Protein AF-A0A816HVE0-F1 (afdb_monomer_lite)

Sequence (149 aa):
MLIVFIFSFLFFSNILYCYEPNLINSPLKCYGVTVACRLVTDLSFTFISIFIPVFLMLIFGLMTIHNIRKSRNQIQAVDTLTQTTKESNKRRQRQRSDKIDYRLLRMLLVQILLLFIFGLPLGVQKLYTTITMNRPTNNVQVAIDNFVY

Foldseek 3Di:
DVVVVVVVCVLVVLQVVQFDQDDPPDPDRTDGPDLVSLVSNLVSCLCVVQVVVLVVLVVVLVVVVVVLVVVVVVVVVVCVPDDDDPVVVVVVVNVVVVVVNVVSVVVSVVVNVVSCVVSVVVSVVSVCCSVVVPDPCDVVNVVVVVVVD

Radius of gyration: 26.67 Å; chains: 1; bounding box: 46×31×87 Å

pLDDT: mean 71.58, std 10.4, range [45.22, 87.19]

Secondary structure (DSSP, 8-state):
-HHHHHHHHHHHHHHHHHB-S--TT-SSSS-BSSHHHHHHHHHHHHIIIIIHHHHHHHHHHHHHHHHHHHHHHHHHHHHTT--SS-HHHHHHHHHHHHHHHHHHHHHHHHHHHHHHHHHHHHHHHHHHHHHHTTS---HHHHHHHHHH-

Structure (mmCIF, N/CA/C/O backbone):
data_AF-A0A816HVE0-F1
#
_entry.id   AF-A0A816HVE0-F1
#
loop_
_atom_site.group_PDB
_atom_site.id
_atom_site.type_symbol
_atom_site.label_atom_id
_atom_site.label_alt_id
_atom_site.label_comp_id
_atom_site.label_asym_id
_atom_site.label_entity_id
_atom_site.label_seq_id
_atom_site.pdbx_PDB_ins_code
_atom_site.Cartn_x
_atom_site.Cartn_y
_atom_site.Cartn_z
_atom_site.occupancy
_atom_site.B_iso_or_equiv
_atom_site.auth_seq_id
_atom_site.auth_comp_id
_atom_site.auth_asym_id
_atom_site.auth_atom_id
_atom_site.pdbx_PDB_model_num
ATOM 1 N N . MET A 1 1 ? 4.255 16.033 8.273 1.00 71.81 1 MET A N 1
ATOM 2 C CA . MET A 1 1 ? 4.213 16.826 7.023 1.00 71.81 1 MET A CA 1
ATOM 3 C C . MET A 1 1 ? 5.518 16.718 6.243 1.00 71.81 1 MET A C 1
ATOM 5 O O . MET A 1 1 ? 5.479 16.199 5.140 1.00 71.81 1 MET A O 1
ATOM 9 N N . LEU A 1 2 ? 6.669 17.071 6.828 1.00 86.62 2 LEU A N 1
ATOM 10 C CA . LEU A 1 2 ? 7.982 17.008 6.158 1.00 86.62 2 LEU A CA 1
ATOM 11 C C . LEU A 1 2 ? 8.342 15.608 5.613 1.00 86.62 2 LEU A C 1
ATOM 13 O O . LEU A 1 2 ? 8.733 15.478 4.462 1.00 86.62 2 LEU A O 1
ATOM 17 N N . ILE A 1 3 ? 8.091 14.550 6.394 1.00 80.00 3 ILE A N 1
ATOM 18 C CA . ILE A 1 3 ? 8.310 13.150 5.974 1.00 80.00 3 ILE A CA 1
ATOM 19 C C . ILE A 1 3 ? 7.473 12.790 4.737 1.00 80.00 3 ILE A C 1
ATOM 21 O O . ILE A 1 3 ? 7.984 12.193 3.799 1.00 80.00 3 ILE A O 1
ATOM 25 N N . VAL A 1 4 ? 6.197 13.189 4.712 1.00 80.88 4 VAL A N 1
ATOM 26 C CA . VAL A 1 4 ? 5.300 12.929 3.573 1.00 80.88 4 VAL A CA 1
ATOM 27 C C . VAL A 1 4 ? 5.797 13.664 2.332 1.00 80.88 4 VAL A C 1
ATOM 29 O O . VAL A 1 4 ? 5.804 13.093 1.252 1.00 80.88 4 VAL A O 1
ATOM 32 N N . PHE A 1 5 ? 6.274 14.899 2.495 1.00 86.06 5 PHE A N 1
ATOM 33 C CA . PHE A 1 5 ? 6.812 15.697 1.396 1.00 86.06 5 PHE A CA 1
ATOM 34 C C . PHE A 1 5 ? 8.071 15.065 0.785 1.00 86.06 5 PHE A C 1
ATOM 36 O O . PHE A 1 5 ? 8.174 14.965 -0.435 1.00 86.06 5 PHE A O 1
ATOM 43 N N . ILE A 1 6 ? 8.988 14.571 1.627 1.00 86.06 6 ILE A N 1
ATOM 44 C CA . ILE A 1 6 ? 10.206 13.871 1.191 1.00 86.06 6 ILE A CA 1
ATOM 45 C C . ILE A 1 6 ? 9.851 12.580 0.444 1.00 86.06 6 ILE A C 1
ATOM 47 O O . ILE A 1 6 ? 10.369 12.343 -0.645 1.00 86.06 6 ILE A O 1
ATOM 51 N N . PHE A 1 7 ? 8.939 11.768 0.987 1.00 80.00 7 PHE A N 1
ATOM 52 C CA . PHE A 1 7 ? 8.497 10.540 0.323 1.00 80.00 7 PHE A CA 1
ATOM 53 C C . PHE A 1 7 ? 7.814 10.824 -1.015 1.00 80.00 7 PHE A C 1
ATOM 55 O O . PHE A 1 7 ? 8.159 10.195 -2.012 1.00 80.00 7 PHE A O 1
ATOM 62 N N . SER A 1 8 ? 6.898 11.794 -1.065 1.00 81.44 8 SER A N 1
ATOM 63 C CA . SER A 1 8 ? 6.257 12.205 -2.315 1.00 81.44 8 SER A CA 1
ATOM 64 C C . SER A 1 8 ? 7.297 12.643 -3.343 1.00 81.44 8 SER A C 1
ATOM 66 O O . SER A 1 8 ? 7.264 12.174 -4.475 1.00 81.44 8 SER A O 1
ATOM 68 N N . PHE A 1 9 ? 8.267 13.471 -2.953 1.00 83.50 9 PHE A N 1
ATOM 69 C CA . PHE A 1 9 ? 9.310 13.926 -3.869 1.00 83.50 9 PHE A CA 1
ATOM 70 C C . PHE A 1 9 ? 10.159 12.767 -4.415 1.00 83.50 9 PHE A C 1
ATOM 72 O O . PHE A 1 9 ? 10.407 12.720 -5.614 1.00 83.50 9 PHE A O 1
ATOM 79 N N . LEU A 1 10 ? 10.540 11.794 -3.577 1.00 80.62 10 LEU A N 1
ATOM 80 C CA . LEU A 1 10 ? 11.286 10.600 -4.003 1.00 80.62 10 LEU A CA 1
ATOM 81 C C . LEU A 1 10 ? 10.488 9.691 -4.954 1.00 80.62 10 LEU A C 1
ATOM 83 O O . LEU A 1 10 ? 11.055 9.091 -5.866 1.00 80.62 10 LEU A O 1
ATOM 87 N N . PHE A 1 11 ? 9.174 9.577 -4.765 1.00 75.94 11 PHE A N 1
ATOM 88 C CA . PHE A 1 11 ? 8.325 8.806 -5.676 1.00 75.94 11 PHE A CA 1
ATOM 89 C C . PHE A 1 11 ? 8.105 9.533 -7.008 1.00 75.94 11 PHE A C 1
ATOM 91 O O . PHE A 1 11 ? 8.197 8.915 -8.068 1.00 75.94 11 PHE A O 1
ATOM 98 N N . PHE A 1 12 ? 7.856 10.843 -6.975 1.00 79.88 12 PHE A N 1
ATOM 99 C CA . PHE A 1 12 ? 7.620 11.636 -8.183 1.00 79.88 12 PHE A CA 1
ATOM 100 C C . PHE A 1 12 ? 8.902 11.939 -8.969 1.00 79.88 12 PHE A C 1
ATOM 102 O O . PHE A 1 12 ? 8.834 12.091 -10.188 1.00 79.88 12 PHE A O 1
ATOM 109 N N . SER A 1 13 ? 10.075 11.963 -8.330 1.00 77.38 13 SER A N 1
ATOM 110 C CA . SER A 1 13 ? 11.351 12.150 -9.033 1.00 77.38 13 SER A CA 1
ATOM 111 C C . SER A 1 13 ? 11.639 11.015 -10.018 1.00 77.38 13 SER A C 1
ATOM 113 O O . SER A 1 13 ? 12.140 11.274 -11.109 1.00 77.38 13 SER A O 1
ATOM 115 N N . ASN A 1 14 ? 11.240 9.781 -9.689 1.00 72.31 14 ASN A N 1
ATOM 116 C CA . ASN A 1 14 ? 11.330 8.643 -10.605 1.00 72.31 14 ASN A CA 1
ATOM 117 C C . ASN A 1 14 ? 10.496 8.874 -11.872 1.00 72.31 14 ASN A C 1
ATOM 119 O O . ASN A 1 14 ? 10.954 8.562 -12.963 1.00 72.31 14 ASN A O 1
ATOM 123 N N . ILE A 1 15 ? 9.309 9.478 -11.753 1.00 73.00 15 ILE A N 1
ATOM 124 C CA . ILE A 1 15 ? 8.470 9.820 -12.911 1.00 73.00 15 ILE A CA 1
ATOM 125 C C . ILE A 1 15 ? 9.169 10.874 -13.776 1.00 73.00 15 ILE A C 1
ATOM 127 O O . ILE A 1 15 ? 9.217 10.721 -14.990 1.00 73.00 15 ILE A O 1
ATOM 131 N N . LEU A 1 16 ? 9.763 11.901 -13.166 1.00 73.31 16 LEU A N 1
ATOM 132 C CA . LEU A 1 16 ? 10.463 12.956 -13.907 1.00 73.31 16 LEU A CA 1
ATOM 133 C C . LEU A 1 16 ? 11.716 12.449 -14.636 1.00 73.31 16 LEU A C 1
ATOM 135 O O . LEU A 1 16 ? 12.031 12.952 -15.707 1.00 73.31 16 LEU A O 1
ATOM 139 N N . TYR A 1 17 ? 12.418 11.463 -14.074 1.00 72.94 17 TYR A N 1
ATOM 140 C CA . TYR A 1 17 ? 13.632 10.906 -14.680 1.00 72.94 17 TYR A CA 1
ATOM 141 C C . TYR A 1 17 ? 13.334 9.836 -15.740 1.00 72.94 17 TYR A C 1
ATOM 143 O O . TYR A 1 17 ? 14.106 9.643 -16.673 1.00 72.94 17 TYR A O 1
ATOM 151 N N . CYS A 1 18 ? 12.220 9.118 -15.590 1.00 72.81 18 CYS A N 1
ATOM 152 C CA . CYS A 1 18 ? 11.864 7.990 -16.449 1.00 72.81 18 CYS A CA 1
ATOM 153 C C . CYS A 1 18 ? 10.980 8.347 -17.650 1.00 72.81 18 CYS A C 1
ATOM 155 O O . CYS A 1 18 ? 10.845 7.518 -18.556 1.00 72.81 18 CYS A O 1
ATOM 157 N N . TYR A 1 19 ? 10.346 9.522 -17.644 1.00 69.94 19 TYR A N 1
ATOM 158 C CA . TYR A 1 19 ? 9.474 9.978 -18.722 1.00 69.94 19 TYR A CA 1
ATOM 159 C C . TYR A 1 19 ? 10.166 11.046 -19.566 1.00 69.94 19 TYR A C 1
ATOM 161 O O . TYR A 1 19 ? 10.281 12.197 -19.155 1.00 69.94 19 TYR A O 1
ATOM 169 N N . GLU A 1 20 ? 10.558 10.676 -20.784 1.00 63.56 20 GLU A N 1
ATOM 170 C CA . GLU A 1 20 ? 10.948 11.639 -21.811 1.00 63.56 20 GLU A CA 1
ATOM 171 C C . GLU A 1 20 ? 9.713 12.088 -22.607 1.00 63.56 20 GLU A C 1
ATOM 173 O O . GLU A 1 20 ? 8.997 11.249 -23.166 1.00 63.56 20 GLU A O 1
ATOM 178 N N . PRO A 1 21 ? 9.427 13.399 -22.678 1.00 56.47 21 PRO A N 1
ATOM 179 C CA . PRO A 1 21 ? 8.419 13.915 -23.587 1.00 56.47 21 PRO A CA 1
ATOM 180 C C . PRO A 1 21 ? 8.965 13.855 -25.025 1.00 56.47 21 PRO A C 1
ATOM 182 O O . PRO A 1 21 ? 9.986 14.468 -25.311 1.00 56.47 21 PRO A O 1
ATOM 185 N N . ASN A 1 22 ? 8.252 13.170 -25.930 1.00 55.50 22 ASN A N 1
ATOM 186 C CA . ASN A 1 22 ? 8.554 12.989 -27.370 1.00 55.50 22 ASN A CA 1
ATOM 187 C C . ASN A 1 22 ? 9.554 11.879 -27.759 1.00 55.50 22 ASN A C 1
ATOM 189 O O . ASN A 1 22 ? 10.558 12.145 -28.419 1.00 55.50 22 ASN A O 1
ATOM 193 N N . LEU A 1 23 ? 9.209 10.609 -27.521 1.00 62.12 23 LEU A N 1
ATOM 194 C CA . LEU A 1 23 ? 9.767 9.528 -28.344 1.00 62.12 23 LEU A CA 1
ATOM 195 C C . LEU A 1 23 ? 8.995 9.437 -29.672 1.00 62.12 23 LEU A C 1
ATOM 197 O O . LEU A 1 23 ? 7.793 9.186 -29.696 1.00 62.12 23 LEU A O 1
ATOM 201 N N . ILE A 1 24 ? 9.698 9.648 -30.789 1.00 56.12 24 ILE A N 1
ATOM 202 C CA . ILE A 1 24 ? 9.118 9.764 -32.144 1.00 56.12 24 ILE A CA 1
ATOM 203 C C . ILE A 1 24 ? 8.520 8.438 -32.667 1.00 56.12 24 ILE A C 1
ATOM 205 O O . ILE A 1 24 ? 7.694 8.464 -33.569 1.00 56.12 24 ILE A O 1
ATOM 209 N N . ASN A 1 25 ? 8.842 7.294 -32.052 1.00 55.59 25 ASN A N 1
ATOM 210 C CA . ASN A 1 25 ? 8.394 5.961 -32.487 1.00 55.59 25 ASN A CA 1
ATOM 211 C C . ASN A 1 25 ? 7.684 5.145 -31.390 1.00 55.59 25 ASN A C 1
ATOM 213 O O . ASN A 1 25 ? 7.600 3.922 -31.489 1.00 55.59 25 ASN A O 1
ATOM 217 N N . SER A 1 26 ? 7.183 5.781 -30.326 1.00 57.62 26 SER A N 1
ATOM 218 C CA . SER A 1 26 ? 6.396 5.085 -29.301 1.00 57.62 26 SER A CA 1
ATOM 219 C C . SER A 1 26 ? 4.891 5.296 -29.514 1.00 57.62 26 SER A C 1
ATOM 221 O O . SER A 1 26 ? 4.461 6.416 -29.790 1.00 57.62 26 SER A O 1
ATOM 223 N N . PRO A 1 27 ? 4.048 4.260 -29.327 1.00 55.97 27 PRO A N 1
ATOM 224 C CA . PRO A 1 27 ? 2.600 4.366 -29.539 1.00 55.97 27 PRO A CA 1
ATOM 225 C C . PRO A 1 27 ? 1.904 5.332 -28.558 1.00 55.97 27 PRO A C 1
ATOM 227 O O . PRO A 1 27 ? 0.754 5.705 -28.772 1.00 55.97 27 PRO A O 1
ATOM 230 N N . LEU A 1 28 ? 2.588 5.755 -27.485 1.00 56.00 28 LEU A N 1
ATOM 231 C CA . LEU A 1 28 ? 2.143 6.799 -26.561 1.00 56.00 28 LEU A CA 1
ATOM 232 C C . LEU A 1 28 ? 3.260 7.832 -26.341 1.00 56.00 28 LEU A C 1
ATOM 234 O O . LEU A 1 28 ? 4.427 7.467 -26.206 1.00 56.00 28 LEU A O 1
ATOM 238 N N . LYS A 1 29 ? 2.886 9.119 -26.239 1.00 52.75 29 LYS A N 1
ATOM 239 C CA . LYS A 1 29 ? 3.795 10.271 -26.024 1.00 52.75 29 LYS A CA 1
ATOM 240 C C . LYS A 1 29 ? 4.529 10.270 -24.673 1.00 52.75 29 LYS A C 1
ATOM 242 O O . LYS A 1 29 ? 5.459 11.047 -24.495 1.00 52.75 29 LYS A O 1
ATOM 247 N N . CYS A 1 30 ? 4.111 9.406 -23.750 1.00 55.72 30 CYS A N 1
ATOM 248 C CA . CYS A 1 30 ? 4.683 9.224 -22.421 1.00 55.72 30 CYS A CA 1
ATOM 249 C C . CYS A 1 30 ? 4.932 7.722 -22.219 1.00 55.72 30 CYS A C 1
ATOM 251 O O . CYS A 1 30 ? 4.068 7.018 -21.694 1.00 55.72 30 CYS A O 1
ATOM 253 N N . TYR A 1 31 ? 6.065 7.211 -22.701 1.00 58.66 31 TYR A N 1
ATOM 254 C CA . TYR A 1 31 ? 6.440 5.805 -22.546 1.00 58.66 31 TYR A CA 1
ATOM 255 C C . TYR A 1 31 ? 7.759 5.712 -21.778 1.00 58.66 31 TYR A C 1
ATOM 257 O O . TYR A 1 31 ? 8.701 6.439 -22.076 1.00 58.66 31 TYR A O 1
ATOM 265 N N . GLY A 1 32 ? 7.813 4.836 -20.771 1.00 62.25 32 GLY A N 1
ATOM 266 C CA . GLY A 1 32 ? 9.027 4.618 -19.988 1.00 62.25 32 GLY A CA 1
ATOM 267 C C . GLY A 1 32 ? 10.136 4.075 -20.883 1.00 62.25 32 GLY A C 1
ATOM 268 O O . GLY A 1 32 ? 9.990 2.997 -21.458 1.00 62.25 32 GLY A O 1
ATOM 269 N N . VAL A 1 33 ? 11.231 4.826 -20.993 1.00 64.94 33 VAL A N 1
ATOM 270 C CA . VAL A 1 33 ? 12.314 4.572 -21.961 1.00 64.94 33 VAL A CA 1
ATOM 271 C C . VAL A 1 33 ? 13.028 3.246 -21.687 1.00 64.94 33 VAL A C 1
ATOM 273 O O . VAL A 1 33 ? 13.470 2.562 -22.605 1.00 64.94 33 VAL A O 1
ATOM 276 N N . THR A 1 34 ? 13.109 2.845 -20.415 1.00 69.62 34 THR A N 1
ATOM 277 C CA . THR A 1 34 ? 13.824 1.638 -19.988 1.00 69.62 34 THR A CA 1
ATOM 278 C C . THR A 1 34 ? 12.914 0.632 -19.285 1.00 69.62 34 THR A C 1
ATOM 280 O O . THR A 1 34 ? 11.958 0.985 -18.587 1.00 69.62 34 THR A O 1
ATOM 283 N N . VAL A 1 35 ? 13.261 -0.655 -19.411 1.00 68.88 35 VAL A N 1
ATOM 284 C CA . VAL A 1 35 ? 12.619 -1.767 -18.683 1.00 68.88 35 VAL A CA 1
ATOM 285 C C . VAL A 1 35 ? 12.616 -1.506 -17.175 1.00 68.88 35 VAL A C 1
ATOM 287 O O . VAL A 1 35 ? 11.608 -1.728 -16.508 1.00 68.88 35 VAL A O 1
ATOM 290 N N . ALA A 1 36 ? 13.729 -0.977 -16.658 1.00 68.12 36 ALA A N 1
ATOM 291 C CA . ALA A 1 36 ? 13.893 -0.623 -15.253 1.00 68.12 36 ALA A CA 1
ATOM 292 C C . ALA A 1 36 ? 12.891 0.455 -14.818 1.00 68.12 36 ALA A C 1
ATOM 294 O O . ALA A 1 36 ? 12.225 0.289 -13.802 1.00 68.12 36 ALA A O 1
ATOM 295 N N . CYS A 1 37 ? 12.708 1.509 -15.616 1.00 74.31 37 CYS A N 1
ATOM 296 C CA . CYS A 1 37 ? 11.737 2.563 -15.329 1.00 74.31 37 CYS A CA 1
ATOM 297 C C . CYS A 1 37 ? 10.292 2.054 -15.295 1.00 74.31 37 CYS A C 1
ATOM 299 O O . CYS A 1 37 ? 9.514 2.440 -14.418 1.00 74.31 37 CYS A O 1
ATOM 301 N N . ARG A 1 38 ? 9.929 1.152 -16.215 1.00 72.31 38 ARG A N 1
ATOM 302 C CA . ARG A 1 38 ? 8.596 0.535 -16.233 1.00 72.31 38 ARG A CA 1
ATOM 303 C C . ARG A 1 38 ? 8.380 -0.369 -15.019 1.00 72.31 38 ARG A C 1
ATOM 305 O O . ARG A 1 38 ? 7.343 -0.268 -14.370 1.00 72.31 38 ARG A O 1
ATOM 312 N N . LEU A 1 39 ? 9.386 -1.175 -14.670 1.00 72.69 39 LEU A N 1
ATOM 313 C CA . LEU A 1 39 ? 9.369 -2.026 -13.481 1.00 72.69 39 LEU A CA 1
ATOM 314 C C . LEU A 1 39 ? 9.214 -1.193 -12.204 1.00 72.69 39 LEU A C 1
ATOM 316 O O . LEU A 1 39 ? 8.336 -1.483 -11.401 1.00 72.69 39 LEU A O 1
ATOM 320 N N . VAL A 1 40 ? 10.024 -0.143 -12.035 1.00 77.56 40 VAL A N 1
ATOM 321 C CA . VAL A 1 40 ? 9.967 0.748 -10.867 1.00 77.56 40 VAL A CA 1
ATOM 322 C C . VAL A 1 40 ? 8.599 1.418 -10.770 1.00 77.56 40 VAL A C 1
ATOM 324 O O . VAL A 1 40 ? 8.008 1.406 -9.697 1.00 77.56 40 VAL A O 1
ATOM 327 N N . THR A 1 41 ? 8.050 1.921 -11.878 1.00 76.50 41 THR A N 1
ATOM 328 C CA . THR A 1 41 ? 6.734 2.582 -11.885 1.00 76.50 41 THR A CA 1
ATOM 329 C C . THR A 1 41 ? 5.607 1.619 -11.501 1.00 76.50 41 THR A C 1
ATOM 331 O O . THR A 1 41 ? 4.792 1.943 -10.634 1.00 76.50 41 THR A O 1
ATOM 334 N N . ASP A 1 42 ? 5.574 0.422 -12.093 1.00 74.31 42 ASP A N 1
ATOM 335 C CA . ASP A 1 42 ? 4.568 -0.596 -11.770 1.00 74.31 42 ASP A CA 1
ATOM 336 C C . ASP A 1 42 ? 4.709 -1.076 -10.310 1.00 74.31 42 ASP A C 1
ATOM 338 O O . ASP A 1 42 ? 3.706 -1.268 -9.610 1.00 74.31 42 ASP A O 1
ATOM 342 N N . LEU A 1 43 ? 5.944 -1.216 -9.811 1.00 76.31 43 LEU A N 1
ATOM 343 C CA . LEU A 1 43 ? 6.214 -1.595 -8.423 1.00 76.31 43 LEU A CA 1
ATOM 344 C C . LEU A 1 43 ? 5.778 -0.492 -7.450 1.00 76.31 43 LEU A C 1
ATOM 346 O O . LEU A 1 43 ? 5.114 -0.782 -6.456 1.00 76.31 43 LEU A O 1
ATOM 350 N N . SER A 1 44 ? 6.100 0.771 -7.745 1.00 79.19 44 SER A N 1
ATOM 351 C CA . SER A 1 44 ? 5.683 1.935 -6.958 1.00 79.19 44 SER A CA 1
ATOM 352 C C . SER A 1 44 ? 4.164 2.053 -6.901 1.00 79.19 44 SER A C 1
ATOM 354 O O . SER A 1 44 ? 3.611 2.242 -5.818 1.00 79.19 44 SER A O 1
ATOM 356 N N . PHE A 1 45 ? 3.479 1.881 -8.034 1.00 78.62 45 PHE A N 1
ATOM 357 C CA . PHE A 1 45 ? 2.019 1.881 -8.086 1.00 78.62 45 PHE A CA 1
ATOM 358 C C . PHE A 1 45 ? 1.431 0.761 -7.221 1.00 78.62 45 PHE A C 1
ATOM 360 O O . PHE A 1 45 ? 0.575 1.010 -6.376 1.00 78.62 45 PHE A O 1
ATOM 367 N N . THR A 1 46 ? 1.953 -0.459 -7.353 1.00 77.94 46 THR A N 1
ATOM 368 C CA . THR A 1 46 ? 1.526 -1.609 -6.541 1.00 77.94 46 THR A CA 1
ATOM 369 C C . THR A 1 46 ? 1.737 -1.340 -5.048 1.00 77.94 46 THR A C 1
ATOM 371 O O . THR A 1 46 ? 0.846 -1.584 -4.233 1.00 77.94 46 THR A O 1
ATOM 374 N N . PHE A 1 47 ? 2.885 -0.781 -4.665 1.00 80.50 47 PHE A N 1
ATOM 375 C CA . PHE A 1 47 ? 3.172 -0.444 -3.272 1.00 80.50 47 PHE A CA 1
ATOM 376 C C . PHE A 1 47 ? 2.211 0.607 -2.715 1.00 80.50 47 PHE A C 1
ATOM 378 O O . PHE A 1 47 ? 1.636 0.407 -1.643 1.00 80.50 47 PHE A O 1
ATOM 385 N N . ILE A 1 48 ? 2.002 1.702 -3.443 1.00 81.00 48 ILE A N 1
ATOM 386 C CA . ILE A 1 48 ? 1.168 2.814 -2.981 1.00 81.00 48 ILE A CA 1
ATOM 387 C C . ILE A 1 48 ? -0.308 2.415 -2.940 1.00 81.00 48 ILE A C 1
ATOM 389 O O . ILE A 1 48 ? -0.999 2.705 -1.964 1.00 81.00 48 ILE A O 1
ATOM 393 N N . SER A 1 49 ? -0.795 1.738 -3.977 1.00 77.12 49 SER A N 1
ATOM 394 C CA . SER A 1 49 ? -2.217 1.425 -4.128 1.00 77.12 49 SER A CA 1
ATOM 395 C C . SER A 1 49 ? -2.660 0.185 -3.356 1.00 77.12 49 SER A C 1
ATOM 397 O O . SER A 1 49 ? -3.843 0.074 -3.041 1.00 77.12 49 SER A O 1
ATOM 399 N N . ILE A 1 50 ? -1.749 -0.744 -3.042 1.00 78.50 50 ILE A N 1
ATOM 400 C CA . ILE A 1 50 ? -2.095 -2.020 -2.396 1.00 78.50 50 ILE A CA 1
ATOM 401 C C . ILE A 1 50 ? -1.420 -2.141 -1.031 1.00 78.50 50 ILE A C 1
ATOM 403 O O . ILE A 1 50 ? -2.104 -2.274 -0.015 1.00 78.50 50 ILE A O 1
ATOM 407 N N . PHE A 1 51 ? -0.090 -2.069 -0.973 1.00 78.88 51 PHE A N 1
ATOM 408 C CA . PHE A 1 51 ? 0.636 -2.362 0.267 1.00 78.88 51 PHE A CA 1
ATOM 409 C C . PHE A 1 51 ? 0.408 -1.313 1.355 1.00 78.88 51 PHE A C 1
ATOM 411 O O . PHE A 1 51 ? 0.133 -1.687 2.493 1.00 78.88 51 PHE A O 1
ATOM 418 N N . ILE A 1 52 ? 0.470 -0.018 1.028 1.00 82.06 52 ILE A N 1
ATOM 419 C CA . ILE A 1 52 ? 0.231 1.059 2.004 1.00 82.06 52 ILE A CA 1
ATOM 420 C C . ILE A 1 52 ? -1.163 0.950 2.648 1.00 82.06 52 ILE A C 1
ATOM 422 O O . ILE A 1 52 ? -1.228 0.885 3.880 1.00 82.06 52 ILE A O 1
ATOM 426 N N . PRO A 1 53 ? -2.279 0.905 1.891 1.00 79.69 53 PRO A N 1
ATOM 427 C CA . PRO A 1 53 ? -3.602 0.829 2.501 1.00 79.69 53 PRO A CA 1
ATOM 428 C C . PRO A 1 53 ? -3.791 -0.451 3.317 1.00 79.69 53 PRO A C 1
ATOM 430 O O . PRO A 1 53 ? -4.352 -0.375 4.409 1.00 79.69 53 PRO A O 1
ATOM 433 N N . VAL A 1 54 ? -3.280 -1.600 2.859 1.00 82.19 54 VAL A N 1
ATOM 434 C CA . VAL A 1 54 ? -3.334 -2.855 3.633 1.00 82.19 54 VAL A CA 1
ATOM 435 C C . VAL A 1 54 ? -2.543 -2.737 4.933 1.00 82.19 54 VAL A C 1
ATOM 437 O O . VAL A 1 54 ? -3.041 -3.127 5.987 1.00 82.19 54 VAL A O 1
ATOM 440 N N . PHE A 1 55 ? -1.339 -2.169 4.888 1.00 82.50 55 PHE A N 1
ATOM 441 C CA . PHE A 1 55 ? -0.490 -2.017 6.066 1.00 82.50 55 PHE A CA 1
ATOM 442 C C . PHE A 1 55 ? -1.114 -1.076 7.102 1.00 82.50 55 PHE A C 1
ATOM 444 O O . PHE A 1 55 ? -1.171 -1.410 8.287 1.00 82.50 55 PHE A O 1
ATOM 451 N N . LEU A 1 56 ? -1.660 0.062 6.661 1.00 83.81 56 LEU A N 1
ATOM 452 C CA . LEU A 1 56 ? -2.389 0.985 7.533 1.00 83.81 56 LEU A CA 1
ATOM 453 C C . LEU A 1 56 ? -3.627 0.321 8.142 1.00 83.81 56 LEU A C 1
ATOM 455 O O . LEU A 1 56 ? -3.833 0.401 9.353 1.00 83.81 56 LEU A O 1
ATOM 459 N N . MET A 1 57 ? -4.423 -0.376 7.328 1.00 82.88 57 MET A N 1
ATOM 460 C CA . MET A 1 57 ? -5.589 -1.129 7.793 1.00 82.88 57 MET A CA 1
ATOM 461 C C . MET A 1 57 ? -5.217 -2.183 8.836 1.00 82.88 57 MET A C 1
ATOM 463 O O . MET A 1 57 ? -5.918 -2.332 9.837 1.00 82.88 57 MET A O 1
ATOM 467 N N . LEU A 1 58 ? -4.097 -2.877 8.645 1.00 83.62 58 LEU A N 1
ATOM 468 C CA . LEU A 1 58 ? -3.605 -3.886 9.575 1.00 83.62 58 LEU A CA 1
ATOM 469 C C . LEU A 1 58 ? -3.160 -3.252 10.899 1.00 83.62 58 LEU A C 1
ATOM 471 O O . LEU A 1 58 ? -3.564 -3.731 11.958 1.00 83.62 58 LEU A O 1
ATOM 475 N N . ILE A 1 59 ? -2.407 -2.147 10.862 1.00 86.00 59 ILE A N 1
ATOM 476 C CA . ILE A 1 59 ? -2.004 -1.412 12.074 1.00 86.00 59 ILE A CA 1
ATOM 477 C C . ILE A 1 59 ? -3.231 -0.919 12.840 1.00 86.00 59 ILE A C 1
ATOM 479 O O . ILE A 1 59 ? -3.351 -1.187 14.038 1.00 86.00 59 ILE A O 1
ATOM 483 N N . PHE A 1 60 ? -4.155 -0.228 12.168 1.00 84.44 60 PHE A N 1
ATOM 484 C CA . PHE A 1 60 ? -5.364 0.282 12.814 1.00 84.44 60 PHE A CA 1
ATOM 485 C C . PHE A 1 60 ? -6.247 -0.852 13.340 1.00 84.44 60 PHE A C 1
ATOM 487 O O . PHE A 1 60 ? -6.787 -0.741 14.443 1.00 84.44 60 PHE A O 1
ATOM 494 N N . GLY A 1 61 ? -6.335 -1.970 12.615 1.00 83.62 61 GLY A N 1
ATOM 495 C CA . GLY A 1 61 ? -7.017 -3.179 13.067 1.00 83.62 61 GLY A CA 1
ATOM 496 C C . GLY A 1 61 ? -6.398 -3.750 14.346 1.00 83.62 61 GLY A C 1
ATOM 497 O O . GLY A 1 61 ? -7.109 -3.989 15.324 1.00 83.62 61 GLY A O 1
ATOM 498 N N . LEU A 1 62 ? -5.071 -3.903 14.390 1.00 83.31 62 LEU A N 1
ATOM 499 C CA . LEU A 1 62 ? -4.354 -4.409 15.565 1.00 83.31 62 LEU A CA 1
ATOM 500 C C . LEU A 1 62 ? -4.442 -3.459 16.763 1.00 83.31 62 LEU A C 1
ATOM 502 O O . LEU A 1 62 ? -4.694 -3.919 17.878 1.00 83.31 62 LEU A O 1
ATOM 506 N N . MET A 1 63 ? -4.282 -2.149 16.554 1.00 82.19 63 MET A N 1
ATOM 507 C CA . MET A 1 63 ? -4.460 -1.147 17.611 1.00 82.19 63 MET A CA 1
ATOM 508 C C . MET A 1 63 ? -5.877 -1.183 18.178 1.00 82.19 63 MET A C 1
ATOM 510 O O . MET A 1 63 ? -6.047 -1.146 19.396 1.00 82.19 63 MET A O 1
ATOM 514 N N . THR A 1 64 ? -6.886 -1.308 17.314 1.00 82.75 64 THR A N 1
ATOM 515 C CA . THR A 1 64 ? -8.286 -1.449 17.732 1.00 82.75 64 THR A CA 1
ATOM 516 C C . THR A 1 64 ? -8.458 -2.682 18.616 1.00 82.75 64 THR A C 1
ATOM 518 O O . THR A 1 64 ? -8.953 -2.568 19.737 1.00 82.75 64 THR A O 1
ATOM 521 N N . ILE A 1 65 ? -7.949 -3.845 18.192 1.00 81.88 65 ILE A N 1
ATOM 522 C CA . ILE A 1 65 ? -8.003 -5.084 18.988 1.00 81.88 65 ILE A CA 1
ATOM 523 C C . ILE A 1 65 ? -7.264 -4.924 20.325 1.00 81.88 65 ILE A C 1
ATOM 525 O O . ILE A 1 65 ? -7.766 -5.360 21.366 1.00 81.88 65 ILE A O 1
ATOM 529 N N . HIS A 1 66 ? -6.083 -4.304 20.321 1.00 83.81 66 HIS A N 1
ATOM 530 C CA . HIS A 1 66 ? -5.298 -4.079 21.533 1.00 83.81 66 HIS A CA 1
ATOM 531 C C . HIS A 1 66 ? -6.040 -3.170 22.523 1.00 83.81 66 HIS A C 1
ATOM 533 O O . HIS A 1 66 ? -6.158 -3.509 23.703 1.00 83.81 66 HIS A O 1
ATOM 539 N N . ASN A 1 67 ? -6.609 -2.064 22.040 1.00 82.75 67 ASN A N 1
ATOM 540 C CA . ASN A 1 67 ? -7.394 -1.138 22.854 1.00 82.75 67 ASN A CA 1
ATOM 541 C C . ASN A 1 67 ? -8.661 -1.794 23.410 1.00 82.75 67 ASN A C 1
ATOM 543 O O . ASN A 1 67 ? -8.968 -1.602 24.587 1.00 82.75 67 ASN A O 1
ATOM 547 N N . ILE A 1 68 ? -9.346 -2.630 22.625 1.00 78.19 68 ILE A N 1
ATOM 548 C CA . ILE A 1 68 ? -10.510 -3.397 23.092 1.00 78.19 68 ILE A CA 1
ATOM 549 C C . ILE A 1 68 ? -10.105 -4.366 24.209 1.00 78.19 68 ILE A C 1
ATOM 551 O O . ILE A 1 68 ? -10.758 -4.409 25.252 1.00 78.19 68 ILE A O 1
ATOM 555 N N . ARG A 1 69 ? -9.005 -5.116 24.045 1.00 81.06 69 ARG A N 1
ATOM 556 C CA . ARG A 1 69 ? -8.505 -6.040 25.082 1.00 81.06 69 ARG A CA 1
ATOM 557 C C . ARG A 1 69 ? -8.116 -5.300 26.362 1.00 81.06 69 ARG A C 1
ATOM 559 O O . ARG A 1 69 ? -8.493 -5.725 27.453 1.00 81.06 69 ARG A O 1
ATOM 566 N N . LYS A 1 70 ? -7.420 -4.168 26.238 1.00 80.81 70 LYS A N 1
ATOM 567 C CA . LYS A 1 70 ? -7.027 -3.329 27.378 1.00 80.81 70 LYS A CA 1
ATOM 568 C C . LYS A 1 70 ? -8.244 -2.750 28.102 1.00 80.81 70 LYS A C 1
ATOM 570 O O . LYS A 1 70 ? -8.341 -2.876 29.321 1.00 80.81 70 LYS A O 1
ATOM 575 N N . SER A 1 71 ? -9.198 -2.191 27.355 1.00 75.31 71 SER A N 1
ATOM 576 C CA . SER A 1 71 ? -10.469 -1.693 27.893 1.00 75.31 71 SER A CA 1
ATOM 577 C C . SER A 1 71 ? -11.246 -2.810 28.602 1.00 75.31 71 SER A C 1
ATOM 579 O O . SER A 1 71 ? -11.751 -2.626 29.710 1.00 75.31 71 SER A O 1
ATOM 581 N N . ARG A 1 72 ? -11.256 -4.022 28.027 1.00 69.94 72 ARG A N 1
ATOM 582 C CA . ARG A 1 72 ? -11.912 -5.199 28.608 1.00 69.94 72 ARG A CA 1
ATOM 583 C C . ARG A 1 72 ? -11.326 -5.593 29.964 1.00 69.94 72 ARG A C 1
ATOM 585 O O . ARG A 1 72 ? -12.115 -5.865 30.874 1.00 69.94 72 ARG A O 1
ATOM 592 N N . ASN A 1 73 ? -10.003 -5.574 30.097 1.00 71.56 73 ASN A N 1
ATOM 593 C CA . ASN A 1 73 ? -9.308 -5.926 31.336 1.00 71.56 73 ASN A CA 1
ATOM 594 C C . ASN A 1 73 ? -9.486 -4.853 32.425 1.00 71.56 73 ASN A C 1
ATOM 596 O O . ASN A 1 73 ? -9.701 -5.193 33.585 1.00 71.56 73 ASN A O 1
ATOM 600 N N . GLN A 1 74 ? -9.472 -3.567 32.058 1.00 68.12 74 GLN A N 1
ATOM 601 C CA . GLN A 1 74 ? -9.674 -2.470 33.015 1.00 68.12 74 GLN A CA 1
ATOM 602 C C . GLN A 1 74 ? -11.094 -2.452 33.593 1.00 68.12 74 GLN A C 1
ATOM 604 O O . GLN A 1 74 ? -11.269 -2.254 34.792 1.00 68.12 74 GLN A O 1
ATOM 609 N N . ILE A 1 75 ? -12.113 -2.716 32.772 1.00 63.25 75 ILE A N 1
ATOM 610 C CA . ILE A 1 75 ? -13.505 -2.726 33.245 1.00 63.25 75 ILE A CA 1
ATOM 611 C C . ILE A 1 75 ? -13.782 -3.949 34.136 1.00 63.25 75 ILE A C 1
ATOM 613 O O . ILE A 1 75 ? -14.506 -3.825 35.117 1.00 63.25 75 ILE A O 1
ATOM 617 N N . GLN A 1 76 ? -13.174 -5.111 33.852 1.00 59.47 76 GLN A N 1
ATOM 618 C CA . GLN A 1 76 ? -13.285 -6.290 34.726 1.00 59.47 76 GLN A CA 1
ATOM 619 C C . GLN A 1 76 ? -12.684 -6.049 36.118 1.00 59.47 76 GLN A C 1
ATOM 621 O O . GLN A 1 76 ? -13.277 -6.459 37.114 1.00 59.47 76 GLN A O 1
ATOM 626 N N . ALA A 1 77 ? -11.551 -5.346 36.196 1.00 59.25 77 ALA A N 1
ATOM 627 C CA . ALA A 1 77 ? -10.937 -4.988 37.473 1.00 59.25 77 ALA A CA 1
ATOM 628 C C . ALA A 1 77 ? -11.824 -4.045 38.312 1.00 59.25 77 ALA A C 1
ATOM 630 O O . ALA A 1 77 ? -11.903 -4.198 39.527 1.00 59.25 77 ALA A O 1
ATOM 631 N N . VAL A 1 78 ? -12.535 -3.110 37.668 1.00 59.62 78 VAL A N 1
ATOM 632 C CA . VAL A 1 78 ? -13.418 -2.148 38.353 1.00 59.62 78 VAL A CA 1
ATOM 633 C C . VAL A 1 78 ? -14.759 -2.770 38.762 1.00 59.62 78 VAL A C 1
ATOM 635 O O . VAL A 1 78 ? -15.230 -2.519 39.867 1.00 59.62 78 VAL A O 1
ATOM 638 N N . ASP A 1 79 ? -15.365 -3.619 37.925 1.00 53.31 79 ASP A N 1
ATOM 639 C CA . ASP A 1 79 ? -16.653 -4.261 38.249 1.00 53.31 79 ASP A CA 1
ATOM 640 C C . ASP A 1 79 ? -16.538 -5.257 39.428 1.00 53.31 79 ASP A C 1
ATOM 642 O O . ASP A 1 79 ? -17.533 -5.528 40.094 1.00 53.31 79 ASP A O 1
ATOM 646 N N . THR A 1 80 ? -15.331 -5.739 39.758 1.00 55.38 80 THR A N 1
ATOM 647 C CA . THR A 1 80 ? -15.105 -6.614 40.930 1.00 55.38 80 THR A CA 1
ATOM 648 C C . THR A 1 80 ? -15.237 -5.849 42.262 1.00 55.38 80 THR A C 1
ATOM 650 O O . THR A 1 80 ? -15.508 -6.452 43.295 1.00 55.38 80 THR A O 1
ATOM 653 N N . LEU A 1 81 ? -15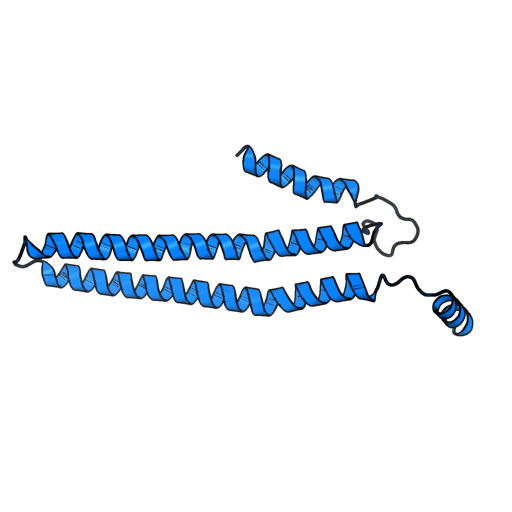.102 -4.516 42.246 1.00 60.12 81 LEU A N 1
ATOM 654 C CA . LEU A 1 81 ? -15.159 -3.651 43.435 1.00 60.12 81 LEU A CA 1
ATOM 655 C C . LEU A 1 81 ? -16.515 -2.960 43.643 1.00 60.12 81 LEU A C 1
ATOM 657 O O . LEU A 1 81 ? -16.753 -2.402 44.709 1.00 60.12 81 LEU A O 1
ATOM 661 N N . THR A 1 82 ? -17.408 -2.951 42.647 1.00 54.69 82 THR A N 1
ATOM 662 C CA . THR A 1 82 ? -18.683 -2.208 42.712 1.00 54.69 82 THR A CA 1
ATOM 663 C C . THR A 1 82 ? -19.857 -3.096 42.310 1.00 54.69 82 THR A C 1
ATOM 665 O O . THR A 1 82 ? -20.579 -2.858 41.341 1.00 54.69 82 THR A O 1
ATOM 668 N N . GLN A 1 83 ? -20.034 -4.169 43.072 1.00 58.69 83 GLN A N 1
ATOM 669 C CA . GLN A 1 83 ? -21.175 -5.065 42.982 1.00 58.69 83 GLN A CA 1
ATOM 670 C C . GLN A 1 83 ? -22.404 -4.334 43.546 1.00 58.69 83 GLN A C 1
ATOM 672 O O . GLN A 1 83 ? -22.490 -4.143 44.753 1.00 58.69 83 GLN A O 1
ATOM 677 N N . THR A 1 84 ? -23.295 -3.839 42.677 1.00 54.34 84 THR A N 1
ATOM 678 C CA . THR A 1 84 ? -24.769 -3.780 42.840 1.00 54.34 84 THR A CA 1
ATOM 679 C C . THR A 1 84 ? -25.406 -2.873 41.761 1.00 54.34 84 THR A C 1
ATOM 681 O O . THR A 1 84 ? -25.017 -1.734 41.512 1.00 54.34 84 THR A O 1
ATOM 684 N N . THR A 1 85 ? -26.411 -3.410 41.065 1.00 54.97 85 THR A N 1
ATOM 685 C CA . THR A 1 85 ? -27.472 -2.691 40.318 1.00 54.97 85 THR A CA 1
ATOM 686 C C . THR A 1 85 ? -27.202 -2.069 38.926 1.00 54.97 85 THR A C 1
ATOM 688 O O . THR A 1 85 ? -28.169 -1.892 38.187 1.00 54.97 85 THR A O 1
ATOM 691 N N . LYS A 1 86 ? -25.966 -1.810 38.456 1.00 55.78 86 LYS A N 1
ATOM 692 C CA . LYS A 1 86 ? -25.717 -1.277 37.074 1.00 55.78 86 LYS A CA 1
ATOM 693 C C . LYS A 1 86 ? -25.196 -2.290 36.031 1.00 55.78 86 LYS A C 1
ATOM 695 O O . LYS A 1 86 ? -24.972 -1.925 34.873 1.00 55.78 86 LYS A O 1
ATOM 700 N N . GLU A 1 87 ? -25.039 -3.563 36.393 1.00 58.59 87 GLU A N 1
ATOM 701 C CA . GLU A 1 87 ? -24.402 -4.589 35.542 1.00 58.59 87 GLU A CA 1
ATOM 702 C C . GLU A 1 87 ? -25.173 -4.939 34.253 1.00 58.59 87 GLU A C 1
ATOM 704 O O . GLU A 1 87 ? -24.556 -5.216 33.222 1.00 58.59 87 GLU A O 1
ATOM 709 N N . SER A 1 88 ? -26.510 -4.892 34.272 1.00 59.84 88 SER A N 1
ATOM 710 C CA . SER A 1 88 ? -27.356 -5.259 33.120 1.00 59.84 88 SER A CA 1
ATOM 711 C C . SER A 1 88 ? -27.129 -4.343 31.904 1.00 59.84 88 SER A C 1
ATOM 713 O O . SER A 1 88 ? -26.891 -4.816 30.786 1.00 59.84 88 SER A O 1
ATOM 715 N N . ASN A 1 89 ? -27.106 -3.023 32.126 1.00 62.88 89 ASN A N 1
ATOM 716 C CA . ASN A 1 89 ? -26.908 -2.041 31.055 1.00 62.88 89 ASN A CA 1
ATOM 717 C C . ASN A 1 89 ? -25.465 -2.039 30.531 1.00 62.88 89 ASN A C 1
ATOM 719 O O . ASN A 1 89 ? -25.262 -1.988 29.316 1.00 62.88 89 ASN A O 1
ATOM 723 N N . LYS A 1 90 ? -24.464 -2.192 31.412 1.00 63.88 90 LYS A N 1
ATOM 724 C CA . LYS A 1 90 ? -23.051 -2.323 31.010 1.00 63.88 90 LYS A CA 1
ATOM 725 C C . LYS A 1 90 ? -22.804 -3.583 30.171 1.00 63.88 90 LYS A C 1
ATOM 727 O O . LYS A 1 90 ? -22.148 -3.494 29.132 1.00 63.88 90 LYS A O 1
ATOM 732 N N . ARG A 1 91 ? -23.360 -4.744 30.553 1.00 65.62 91 ARG A N 1
ATOM 733 C CA . ARG A 1 91 ? -23.243 -5.988 29.761 1.00 65.62 91 ARG A CA 1
ATOM 734 C C . ARG A 1 91 ? -23.886 -5.857 28.379 1.00 65.62 91 ARG A C 1
ATOM 736 O O . ARG A 1 91 ? -23.277 -6.281 27.396 1.00 65.62 91 ARG A O 1
ATOM 743 N N . ARG A 1 92 ? -25.066 -5.231 28.280 1.00 66.62 92 ARG A N 1
ATOM 744 C CA . ARG A 1 92 ? -25.727 -4.961 26.987 1.00 66.62 92 ARG A CA 1
ATOM 745 C C . ARG A 1 92 ? -24.916 -4.018 26.098 1.00 66.62 92 ARG A C 1
ATOM 747 O O . ARG A 1 92 ? -24.778 -4.286 24.905 1.00 66.62 92 ARG A O 1
ATOM 754 N N . GLN A 1 93 ? -24.356 -2.947 26.658 1.00 68.00 93 GLN A N 1
ATOM 755 C CA . GLN A 1 93 ? -23.522 -2.004 25.906 1.00 68.00 93 GLN A CA 1
ATOM 756 C C . GLN A 1 93 ? -22.228 -2.664 25.403 1.00 68.00 93 GLN A C 1
ATOM 758 O O . GLN A 1 93 ? -21.840 -2.456 24.254 1.00 68.00 93 GLN A O 1
ATOM 763 N N . ARG A 1 94 ? -21.628 -3.548 26.209 1.00 65.81 94 ARG A N 1
ATOM 764 C CA . ARG A 1 94 ? -20.441 -4.334 25.841 1.00 65.81 94 ARG A CA 1
ATOM 765 C C . ARG A 1 94 ? -20.715 -5.322 24.707 1.00 65.81 94 ARG A C 1
ATOM 767 O O . ARG A 1 94 ? -20.022 -5.290 23.699 1.00 65.81 94 ARG A O 1
ATOM 774 N N . GLN A 1 95 ? -21.794 -6.103 24.805 1.00 68.06 95 GLN A N 1
ATOM 775 C CA . GLN A 1 95 ? -22.217 -7.000 23.720 1.00 68.06 95 GLN A CA 1
ATOM 776 C C . GLN A 1 95 ? -22.536 -6.250 22.421 1.00 68.06 95 GLN A C 1
ATOM 778 O O . GLN A 1 95 ? -22.402 -6.813 21.335 1.00 68.06 95 GLN A O 1
ATOM 783 N N . ARG A 1 96 ? -22.992 -4.994 22.508 1.00 70.94 96 ARG A N 1
ATOM 784 C CA . ARG A 1 96 ? -23.236 -4.159 21.329 1.00 70.94 96 ARG A CA 1
ATOM 785 C C . ARG A 1 96 ? -21.926 -3.689 20.691 1.00 70.94 96 ARG A C 1
ATOM 787 O O . ARG A 1 96 ? -21.838 -3.756 19.470 1.00 70.94 96 ARG A O 1
ATOM 794 N N . SER A 1 97 ? -20.931 -3.286 21.487 1.00 67.94 97 SER A N 1
ATOM 795 C CA . SER A 1 97 ? -19.595 -2.917 20.988 1.00 67.94 97 SER A CA 1
ATOM 796 C C . SER A 1 97 ? -18.882 -4.108 20.353 1.00 67.94 97 SER A C 1
ATOM 798 O O . SER A 1 97 ? -18.481 -4.013 19.201 1.00 67.94 97 SER A O 1
ATOM 800 N N . ASP A 1 98 ? -18.863 -5.268 21.019 1.00 70.19 98 ASP A N 1
ATOM 801 C CA . ASP A 1 98 ? -18.203 -6.478 20.501 1.00 70.19 98 ASP A CA 1
ATOM 802 C C . ASP A 1 98 ? -18.771 -6.901 19.131 1.00 70.19 98 ASP A C 1
ATOM 804 O O . ASP A 1 98 ? -18.048 -7.340 18.235 1.00 70.19 98 ASP A O 1
ATOM 808 N N . LYS A 1 99 ? -20.087 -6.731 18.931 1.00 75.75 99 LYS A N 1
ATOM 809 C CA . LYS A 1 99 ? -20.742 -6.987 17.638 1.00 75.75 99 LYS A CA 1
ATOM 810 C C . LYS A 1 99 ? -20.318 -5.989 16.561 1.00 75.75 99 LYS A C 1
ATOM 812 O O . LYS A 1 99 ? -20.255 -6.371 15.395 1.00 75.75 99 LYS A O 1
ATOM 817 N N . ILE A 1 100 ? -20.082 -4.729 16.920 1.00 76.88 100 ILE A N 1
ATOM 818 C CA . ILE A 1 100 ? -19.602 -3.695 15.993 1.00 76.88 100 ILE A CA 1
ATOM 819 C C . ILE A 1 100 ? -18.137 -3.970 15.635 1.00 76.88 100 ILE A C 1
ATOM 821 O O . ILE A 1 100 ? -17.796 -3.961 14.455 1.00 76.88 100 ILE A O 1
ATOM 825 N N . ASP A 1 101 ? -17.314 -4.332 16.615 1.00 73.38 101 ASP A N 1
ATOM 826 C CA . ASP A 1 101 ? -15.893 -4.633 16.428 1.00 73.38 101 ASP A CA 1
ATOM 827 C C . ASP A 1 101 ? -15.685 -5.864 15.538 1.00 73.38 101 ASP A C 1
ATOM 829 O O . ASP A 1 101 ? -14.878 -5.844 14.607 1.00 73.38 101 ASP A O 1
ATOM 833 N N . TYR A 1 102 ? -16.482 -6.919 15.740 1.00 78.94 102 TYR A N 1
ATOM 834 C 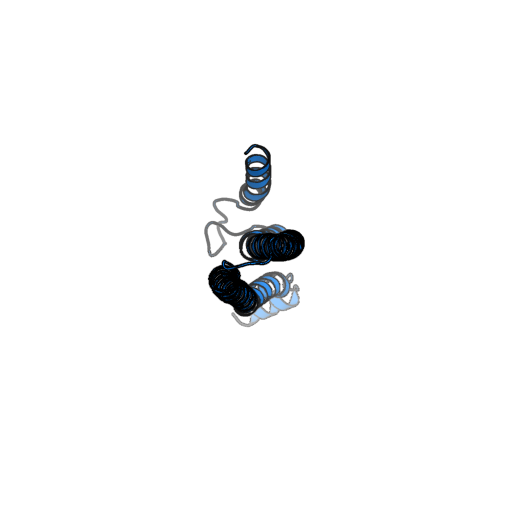CA . TYR A 1 102 ? -16.454 -8.092 14.863 1.00 78.94 102 TYR A CA 1
ATOM 835 C C . TYR A 1 102 ? -16.893 -7.755 13.431 1.00 78.94 102 TYR A C 1
ATOM 837 O O . TYR A 1 102 ? -16.334 -8.276 12.466 1.00 78.94 102 TYR A O 1
ATOM 845 N N . ARG A 1 103 ? -17.876 -6.858 13.268 1.00 81.38 103 ARG A N 1
ATOM 846 C CA . ARG A 1 103 ? -18.300 -6.376 11.943 1.00 81.38 103 ARG A CA 1
ATOM 847 C C . ARG A 1 103 ? -17.203 -5.561 11.263 1.00 81.38 103 ARG A C 1
ATOM 849 O O . ARG A 1 103 ? -16.982 -5.765 10.074 1.00 81.38 103 ARG A O 1
ATOM 856 N N . LEU A 1 104 ? -16.505 -4.700 12.003 1.00 79.31 104 LEU A N 1
ATOM 857 C CA . LEU A 1 104 ? -15.365 -3.921 11.510 1.00 79.31 104 LEU A CA 1
ATOM 858 C C . LEU A 1 104 ? -14.216 -4.829 11.069 1.00 79.31 104 LEU A C 1
ATOM 860 O O . LEU A 1 104 ? -13.710 -4.678 9.961 1.00 79.31 104 LEU A O 1
ATOM 864 N N . LEU A 1 105 ? -13.855 -5.823 11.882 1.00 78.75 105 LEU A N 1
ATOM 865 C CA . LEU A 1 105 ? -12.804 -6.783 11.541 1.00 78.75 105 LEU A CA 1
ATOM 866 C C . LEU A 1 105 ? -13.199 -7.616 10.316 1.00 78.75 105 LEU A C 1
ATOM 868 O O . LEU A 1 105 ? -12.398 -7.789 9.401 1.00 78.75 105 LEU A O 1
ATOM 872 N N . ARG A 1 106 ? -14.457 -8.066 10.244 1.00 83.50 106 ARG A N 1
ATOM 873 C CA . ARG A 1 106 ? -14.982 -8.774 9.071 1.00 83.50 106 ARG A CA 1
ATOM 874 C C . ARG A 1 106 ? -14.933 -7.905 7.814 1.00 83.50 106 ARG A C 1
ATOM 876 O O . ARG A 1 106 ? -14.533 -8.405 6.769 1.00 83.50 106 ARG A O 1
ATOM 883 N N . MET A 1 107 ? -15.311 -6.631 7.906 1.00 84.88 107 MET A N 1
ATOM 884 C CA . MET A 1 107 ? -15.220 -5.684 6.792 1.00 84.88 107 MET A CA 1
ATOM 885 C C . MET A 1 107 ? -13.768 -5.508 6.334 1.00 84.88 107 MET A C 1
ATOM 887 O O . MET A 1 107 ? -13.506 -5.598 5.139 1.00 84.88 107 MET A O 1
ATOM 891 N N . LEU A 1 108 ? -12.830 -5.349 7.273 1.00 82.56 108 LEU A N 1
ATOM 892 C CA . LEU A 1 108 ? -11.398 -5.233 6.989 1.00 82.56 108 LEU A CA 1
ATOM 893 C C . LEU A 1 108 ? -10.859 -6.480 6.275 1.00 82.56 108 LEU A C 1
ATOM 895 O O . LEU A 1 108 ? -10.137 -6.377 5.289 1.00 82.56 108 LEU A O 1
ATOM 899 N N . LEU A 1 109 ? -11.237 -7.667 6.749 1.00 81.94 109 LEU A N 1
ATOM 900 C CA . LEU A 1 109 ? -10.793 -8.942 6.188 1.00 81.94 109 LEU A CA 1
ATOM 901 C C . LEU A 1 109 ? -11.344 -9.133 4.772 1.00 81.94 109 LEU A C 1
ATOM 903 O O . LEU A 1 109 ? -10.597 -9.491 3.867 1.00 81.94 109 LEU A O 1
ATOM 907 N N . VAL A 1 110 ? -12.625 -8.820 4.562 1.00 87.19 110 VAL A N 1
ATOM 908 C CA . VAL A 1 110 ? -13.242 -8.819 3.229 1.00 87.19 110 VAL A CA 1
ATOM 909 C C . VAL A 1 110 ? -12.540 -7.820 2.313 1.00 87.19 110 VAL A C 1
ATOM 911 O O . VAL A 1 110 ? -12.221 -8.164 1.180 1.00 87.19 110 VAL A O 1
ATOM 914 N N . GLN A 1 111 ? -12.244 -6.615 2.798 1.00 84.69 111 GLN A N 1
ATOM 915 C CA . GLN A 1 111 ? -11.536 -5.600 2.028 1.00 84.69 111 GLN A CA 1
ATOM 916 C C . GLN A 1 111 ? -10.135 -6.069 1.622 1.00 84.69 111 GLN A C 1
ATOM 918 O O . GLN A 1 111 ? -9.786 -5.944 0.453 1.00 84.69 111 GLN A O 1
ATOM 923 N N . ILE A 1 112 ? -9.364 -6.664 2.538 1.00 82.19 112 ILE A N 1
ATOM 924 C CA . ILE A 1 112 ? -8.038 -7.234 2.247 1.00 82.19 112 ILE A CA 1
ATOM 925 C C . ILE A 1 112 ? -8.148 -8.377 1.231 1.00 82.19 112 ILE A C 1
ATOM 927 O O . ILE A 1 112 ? -7.378 -8.410 0.276 1.00 82.19 112 ILE A O 1
ATOM 931 N N . LEU A 1 113 ? -9.118 -9.283 1.397 1.00 84.94 113 LEU A N 1
ATOM 932 C CA . LEU A 1 113 ? -9.357 -10.389 0.464 1.00 84.94 113 LEU A CA 1
ATOM 933 C C . LEU A 1 113 ? -9.678 -9.886 -0.942 1.00 84.94 113 LEU A C 1
ATOM 935 O O . LEU A 1 113 ? -9.078 -10.353 -1.904 1.00 84.94 113 LEU A O 1
ATOM 939 N N . LEU A 1 114 ? -10.590 -8.920 -1.064 1.00 85.50 114 LEU A N 1
ATOM 940 C CA . LEU A 1 114 ? -10.943 -8.321 -2.349 1.00 85.50 114 LEU A CA 1
ATOM 941 C C . LEU A 1 114 ? -9.732 -7.614 -2.965 1.00 85.50 114 LEU A C 1
ATOM 943 O O . LEU A 1 114 ? -9.437 -7.826 -4.137 1.00 85.50 114 LEU A O 1
ATOM 947 N N . LEU A 1 115 ? -8.991 -6.829 -2.179 1.00 81.06 115 LEU A N 1
ATOM 948 C CA . LEU A 1 115 ? -7.797 -6.135 -2.664 1.00 81.06 115 LEU A CA 1
ATOM 949 C C . LEU A 1 115 ? -6.732 -7.120 -3.158 1.00 81.06 115 LEU A C 1
ATOM 951 O O . LEU A 1 115 ? -6.073 -6.862 -4.158 1.00 81.06 115 LEU A O 1
ATOM 955 N N . PHE A 1 116 ? -6.583 -8.256 -2.484 1.00 80.12 116 PHE A N 1
ATOM 956 C CA . PHE A 1 116 ? -5.656 -9.306 -2.880 1.00 80.12 116 PHE A CA 1
ATOM 957 C C . PHE A 1 116 ? -6.128 -10.007 -4.158 1.00 80.12 116 PHE A C 1
ATOM 959 O O . PHE A 1 116 ? -5.361 -10.096 -5.110 1.00 80.12 116 PHE A O 1
ATOM 966 N N . ILE A 1 117 ? -7.396 -10.428 -4.224 1.00 85.38 117 ILE A N 1
ATOM 967 C CA . ILE A 1 117 ? -7.974 -11.129 -5.383 1.00 85.38 117 ILE A CA 1
ATOM 968 C C . ILE A 1 117 ? -7.970 -10.252 -6.639 1.00 85.38 117 ILE A C 1
ATOM 970 O O . ILE A 1 117 ? -7.675 -10.759 -7.714 1.00 85.38 117 ILE A O 1
ATOM 974 N N . PHE A 1 118 ? -8.281 -8.959 -6.529 1.00 82.12 118 PHE A N 1
ATOM 975 C CA . PHE A 1 118 ? -8.315 -8.055 -7.684 1.00 82.12 118 PHE A CA 1
ATOM 976 C C . PHE A 1 118 ? -6.96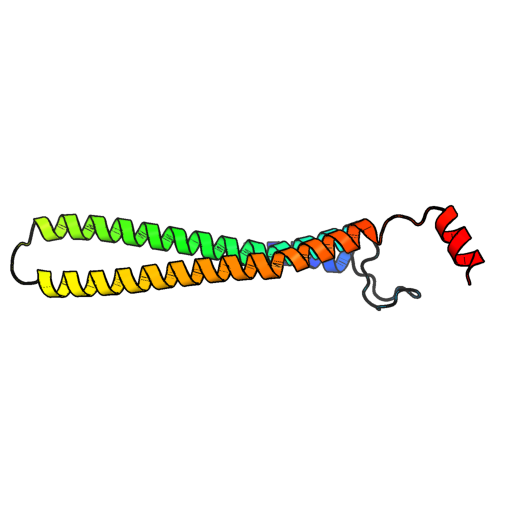2 -7.394 -7.973 1.00 82.12 118 PHE A C 1
ATOM 978 O O . PHE A 1 118 ? -6.629 -7.148 -9.131 1.00 82.12 118 PHE A O 1
ATOM 985 N N . GLY A 1 119 ? -6.163 -7.122 -6.942 1.00 76.06 119 GLY A N 1
ATOM 986 C CA . GLY A 1 119 ? -4.874 -6.445 -7.074 1.00 76.06 119 GLY A CA 1
ATOM 987 C C . GLY A 1 119 ? -3.742 -7.359 -7.536 1.00 76.06 119 GLY A C 1
ATOM 988 O O . GLY A 1 119 ? -2.903 -6.926 -8.327 1.00 76.06 119 GLY A O 1
ATOM 989 N N . LEU A 1 120 ? -3.718 -8.628 -7.107 1.00 76.25 120 LEU A N 1
ATOM 990 C CA . LEU A 1 120 ? -2.665 -9.560 -7.527 1.00 76.25 120 LEU A CA 1
ATOM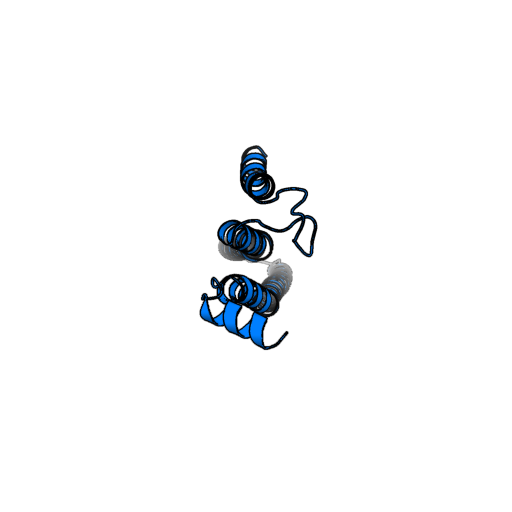 991 C C . LEU A 1 120 ? -2.672 -9.851 -9.025 1.00 76.25 120 LEU A C 1
ATOM 993 O O . LEU A 1 120 ? -1.604 -9.737 -9.617 1.00 76.25 120 LEU A O 1
ATOM 997 N N . PRO A 1 121 ? -3.803 -10.206 -9.668 1.00 82.19 121 PRO A N 1
ATOM 998 C CA . PRO A 1 121 ? -3.814 -10.480 -11.100 1.00 82.19 121 PRO A CA 1
ATOM 999 C C . PRO A 1 121 ? -3.319 -9.286 -11.911 1.00 82.19 121 PRO A C 1
ATOM 1001 O O . PRO A 1 121 ? -2.565 -9.470 -12.860 1.00 82.19 121 PRO A O 1
ATOM 1004 N N . LEU A 1 122 ? -3.666 -8.064 -11.490 1.00 76.62 122 LEU A N 1
ATOM 1005 C CA . LEU A 1 122 ? -3.187 -6.836 -12.118 1.00 76.62 122 LEU A CA 1
ATOM 1006 C C . LEU A 1 122 ? -1.667 -6.675 -11.959 1.00 76.62 122 LEU A C 1
ATOM 1008 O O . LEU A 1 122 ? -0.973 -6.409 -12.940 1.00 76.62 122 LEU A O 1
ATOM 1012 N N . GLY A 1 123 ? -1.138 -6.877 -10.748 1.00 72.06 123 GLY A N 1
ATOM 1013 C CA . GLY A 1 123 ? 0.303 -6.820 -10.486 1.00 72.06 123 GLY A CA 1
ATOM 1014 C C . GLY A 1 123 ? 1.084 -7.899 -11.243 1.00 72.06 123 GLY A C 1
ATOM 1015 O O . GLY A 1 123 ? 2.111 -7.607 -11.853 1.00 72.06 123 GLY A O 1
ATOM 1016 N N . VAL A 1 124 ? 0.564 -9.128 -11.273 1.00 77.50 124 VAL A N 1
ATOM 1017 C CA . VAL A 1 124 ? 1.144 -10.262 -12.007 1.00 77.50 124 VAL A CA 1
ATOM 1018 C C . VAL A 1 124 ? 1.107 -10.008 -13.508 1.00 77.50 124 VAL A C 1
ATOM 1020 O O . VAL A 1 124 ? 2.120 -10.210 -14.167 1.00 77.50 124 VAL A O 1
ATOM 1023 N N . GLN A 1 125 ? -0.007 -9.520 -14.057 1.00 80.00 125 GLN A N 1
ATOM 1024 C CA . GLN A 1 125 ? -0.107 -9.173 -15.474 1.00 80.00 125 GLN A CA 1
ATOM 1025 C C . GLN A 1 125 ? 0.913 -8.093 -15.840 1.00 80.00 125 GLN A C 1
ATOM 1027 O O . GLN A 1 125 ? 1.616 -8.230 -16.838 1.00 80.00 125 GLN A O 1
ATOM 1032 N N . LYS A 1 126 ? 1.028 -7.035 -15.032 1.00 70.81 126 LYS A N 1
ATOM 1033 C CA . LYS A 1 126 ? 1.987 -5.950 -15.266 1.00 70.81 126 LYS A CA 1
ATOM 1034 C C . LYS A 1 126 ? 3.427 -6.450 -15.216 1.00 70.81 126 LYS A C 1
ATOM 1036 O O . LYS A 1 126 ? 4.159 -6.239 -16.181 1.00 70.81 126 LYS A O 1
ATOM 1041 N N . LEU A 1 127 ? 3.795 -7.214 -14.186 1.00 73.81 127 LEU A N 1
ATOM 1042 C CA . LEU A 1 127 ? 5.107 -7.864 -14.092 1.00 73.81 127 LEU A CA 1
ATOM 1043 C C . LEU A 1 127 ? 5.375 -8.789 -15.279 1.00 73.81 127 LEU A C 1
ATOM 1045 O O . LEU A 1 127 ? 6.437 -8.707 -15.890 1.00 73.81 127 LEU A O 1
ATOM 1049 N N . TYR A 1 128 ? 4.405 -9.622 -15.648 1.00 75.56 128 TYR A N 1
ATOM 1050 C CA . TYR A 1 128 ? 4.529 -10.542 -16.770 1.00 75.56 128 TYR A CA 1
ATOM 1051 C C . TYR A 1 128 ? 4.709 -9.792 -18.090 1.00 75.56 128 TYR A C 1
ATOM 1053 O O . TYR A 1 128 ? 5.589 -10.139 -18.867 1.00 75.56 128 TYR A O 1
ATOM 1061 N N . THR A 1 129 ? 3.949 -8.726 -18.345 1.00 70.56 129 THR A N 1
ATOM 1062 C CA . THR A 1 129 ? 4.160 -7.900 -19.544 1.00 70.56 129 THR A CA 1
ATOM 1063 C C . THR A 1 129 ? 5.522 -7.213 -19.520 1.00 70.56 129 THR A C 1
ATOM 1065 O O . THR A 1 129 ? 6.221 -7.215 -20.525 1.00 70.56 129 THR A O 1
ATOM 1068 N N . THR A 1 130 ? 5.957 -6.693 -18.374 1.00 67.81 130 THR A N 1
ATOM 1069 C CA . THR A 1 130 ? 7.252 -6.018 -18.251 1.00 67.81 130 THR A CA 1
ATOM 1070 C C . THR A 1 130 ? 8.433 -6.982 -18.401 1.00 67.81 130 THR A C 1
ATOM 1072 O O . THR A 1 130 ? 9.460 -6.578 -18.931 1.00 67.81 130 THR A O 1
ATOM 1075 N N . ILE A 1 131 ? 8.305 -8.250 -17.998 1.00 68.44 131 ILE A N 1
ATOM 1076 C CA . ILE A 1 131 ? 9.369 -9.262 -18.124 1.00 68.44 131 ILE A CA 1
ATOM 1077 C C . ILE A 1 131 ? 9.347 -9.929 -19.506 1.00 68.44 131 ILE A C 1
ATOM 1079 O O . ILE A 1 131 ? 10.391 -10.085 -20.139 1.00 68.44 131 ILE A O 1
ATOM 1083 N N . THR A 1 132 ? 8.171 -10.329 -19.989 1.00 68.19 132 THR A N 1
ATOM 1084 C CA . THR A 1 132 ? 8.032 -11.149 -21.203 1.00 68.19 132 THR A CA 1
ATOM 1085 C C . THR A 1 132 ? 8.081 -10.310 -22.479 1.00 68.19 132 THR A C 1
ATOM 1087 O O . THR A 1 132 ? 8.637 -10.752 -23.479 1.00 68.19 132 THR A O 1
ATOM 1090 N N . MET A 1 133 ? 7.543 -9.088 -22.451 1.00 57.75 133 MET A N 1
ATOM 1091 C CA . MET A 1 133 ? 7.426 -8.213 -23.628 1.00 57.75 133 MET A CA 1
ATOM 1092 C C . MET A 1 133 ? 8.679 -7.350 -23.867 1.00 57.75 133 MET A C 1
ATOM 1094 O O . MET A 1 133 ? 8.813 -6.757 -24.928 1.00 57.75 133 MET A O 1
ATOM 1098 N N . ASN A 1 134 ? 9.604 -7.301 -22.899 1.00 53.41 134 ASN A N 1
ATOM 1099 C CA . ASN A 1 134 ? 10.898 -6.610 -22.993 1.00 53.41 134 ASN A CA 1
ATOM 1100 C C . ASN A 1 134 ? 12.089 -7.578 -23.090 1.00 53.41 134 ASN A C 1
ATOM 1102 O O . ASN A 1 134 ? 13.232 -7.178 -22.853 1.00 53.41 134 ASN A O 1
ATOM 1106 N N . ARG A 1 135 ? 11.866 -8.854 -23.442 1.00 52.88 135 ARG A N 1
ATOM 1107 C CA . ARG A 1 135 ? 12.992 -9.668 -23.911 1.00 52.88 135 ARG A CA 1
ATOM 1108 C C . ARG A 1 135 ? 13.547 -8.998 -25.171 1.00 52.88 135 ARG A C 1
ATOM 1110 O O . ARG A 1 135 ? 12.754 -8.742 -26.075 1.00 52.88 135 ARG A O 1
ATOM 1117 N N . PRO A 1 136 ? 14.862 -8.721 -25.254 1.00 51.62 136 PRO A N 1
ATOM 1118 C CA . PRO A 1 136 ? 15.448 -8.279 -26.507 1.00 51.62 136 PRO A CA 1
ATOM 1119 C C . PRO A 1 136 ? 15.108 -9.350 -27.540 1.00 51.62 136 PRO A C 1
ATOM 1121 O O . PRO A 1 136 ? 15.436 -10.525 -27.348 1.00 51.62 136 PRO A O 1
ATOM 1124 N N . THR A 1 137 ? 14.369 -8.969 -28.579 1.00 50.25 137 THR A N 1
ATOM 1125 C CA . THR A 1 137 ? 14.137 -9.825 -29.735 1.00 50.25 137 THR A CA 1
ATOM 1126 C C . THR A 1 137 ? 15.507 -10.260 -30.215 1.00 50.25 137 THR A C 1
ATOM 1128 O O . THR A 1 137 ? 16.313 -9.439 -30.650 1.00 50.25 137 THR A O 1
ATOM 1131 N N . ASN A 1 138 ? 15.804 -11.547 -30.049 1.00 52.75 138 ASN A N 1
ATOM 1132 C CA . ASN A 1 138 ? 17.026 -12.137 -30.563 1.00 52.75 138 ASN A CA 1
ATOM 1133 C C . ASN A 1 138 ? 17.081 -11.819 -32.068 1.00 52.75 138 ASN A C 1
ATOM 1135 O O . ASN A 1 138 ? 16.023 -11.743 -32.694 1.00 52.75 138 ASN A O 1
ATOM 1139 N N . ASN A 1 139 ? 18.260 -11.648 -32.672 1.00 57.94 139 ASN A N 1
ATOM 1140 C CA . ASN A 1 139 ? 18.367 -11.276 -34.099 1.00 57.94 139 ASN A CA 1
ATOM 1141 C C . ASN A 1 139 ? 17.546 -12.205 -35.023 1.00 57.94 139 ASN A C 1
ATOM 1143 O O . ASN A 1 139 ? 17.077 -11.794 -36.078 1.00 57.94 139 ASN A O 1
ATOM 1147 N N . VAL A 1 140 ? 17.309 -13.443 -34.577 1.00 60.41 140 VAL A N 1
ATOM 1148 C CA . VAL A 1 140 ? 16.436 -14.441 -35.208 1.00 60.41 140 VAL A CA 1
ATOM 1149 C C . VAL A 1 140 ? 14.961 -14.013 -35.252 1.00 60.41 140 VAL A C 1
ATOM 1151 O O . VAL A 1 140 ? 14.307 -14.220 -36.263 1.00 60.41 140 VAL A O 1
ATOM 1154 N N . GLN A 1 141 ? 14.426 -13.392 -34.198 1.00 59.09 141 GLN A N 1
ATOM 1155 C CA . GLN 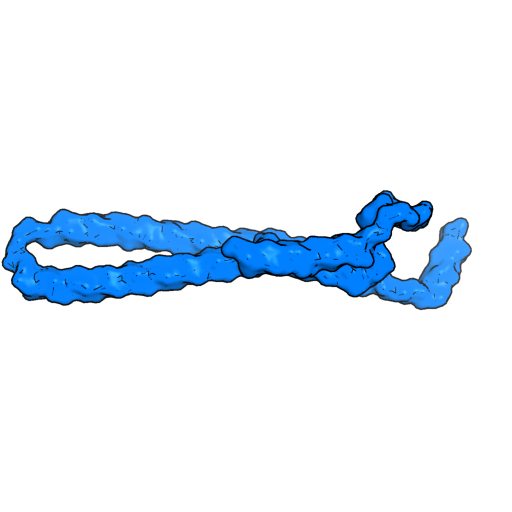A 1 141 ? 13.035 -12.924 -34.152 1.00 59.09 141 GLN A CA 1
ATOM 1156 C C . GLN A 1 141 ? 12.808 -11.752 -35.116 1.00 59.09 141 GLN A C 1
ATOM 1158 O O . GLN A 1 141 ? 11.817 -11.735 -35.832 1.00 59.09 141 GLN A O 1
ATOM 1163 N N . VAL A 1 142 ? 13.772 -10.825 -35.192 1.00 64.00 142 VAL A N 1
ATOM 1164 C CA . VAL A 1 142 ? 13.749 -9.700 -36.145 1.00 64.00 142 VAL A CA 1
ATOM 1165 C C . VAL A 1 142 ? 13.858 -10.202 -37.588 1.00 64.00 142 VAL A C 1
ATOM 1167 O O . VAL A 1 142 ? 13.204 -9.673 -38.482 1.00 64.00 142 VAL A O 1
ATOM 1170 N N . ALA A 1 143 ? 14.658 -11.247 -37.826 1.00 68.12 143 ALA A N 1
ATOM 1171 C CA . ALA A 1 143 ? 14.757 -11.879 -39.138 1.00 68.12 143 ALA A CA 1
ATOM 1172 C C . ALA A 1 143 ? 13.463 -12.601 -39.548 1.00 68.12 143 ALA A C 1
ATOM 1174 O O . ALA A 1 143 ? 13.119 -12.578 -40.723 1.00 68.12 143 ALA A O 1
ATOM 1175 N N . ILE A 1 144 ? 12.744 -13.214 -38.600 1.00 71.06 144 ILE A N 1
ATOM 1176 C CA . ILE A 1 144 ? 11.448 -13.861 -38.855 1.00 71.06 144 ILE A CA 1
ATOM 1177 C C . ILE A 1 144 ? 10.363 -12.812 -39.132 1.00 71.06 144 ILE A C 1
ATOM 1179 O O . ILE A 1 144 ? 9.629 -12.964 -40.105 1.00 71.06 144 ILE A O 1
ATOM 1183 N N . ASP A 1 145 ? 10.292 -11.733 -38.347 1.00 60.09 145 ASP A N 1
ATOM 1184 C CA . ASP A 1 145 ? 9.299 -10.667 -38.556 1.00 60.09 145 ASP A CA 1
ATOM 1185 C C . ASP A 1 145 ? 9.487 -9.960 -39.911 1.00 60.09 145 ASP A C 1
ATOM 1187 O O . ASP A 1 145 ? 8.503 -9.680 -40.588 1.00 60.09 145 ASP A O 1
ATOM 1191 N N . ASN A 1 146 ? 10.732 -9.763 -40.361 1.00 68.38 146 ASN A N 1
ATOM 1192 C CA . ASN A 1 146 ? 11.042 -9.230 -41.699 1.00 68.38 146 ASN A CA 1
ATOM 1193 C C . ASN A 1 146 ? 10.818 -10.226 -42.852 1.00 68.38 146 ASN A C 1
ATOM 1195 O O . ASN A 1 146 ? 10.924 -9.837 -44.009 1.00 68.38 146 ASN A O 1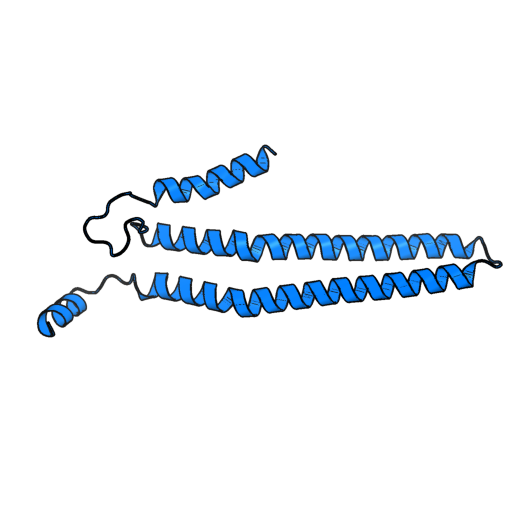
ATOM 1199 N N . PHE A 1 147 ? 10.614 -11.514 -42.566 1.00 69.69 147 PHE A N 1
ATOM 1200 C CA . PHE A 1 147 ? 10.338 -12.521 -43.599 1.00 69.69 147 PHE A CA 1
ATOM 1201 C C . PHE A 1 147 ? 8.839 -12.758 -43.795 1.00 69.69 147 PHE A C 1
ATOM 1203 O O . PHE A 1 147 ? 8.424 -13.277 -44.830 1.00 69.69 147 PHE A O 1
ATOM 1210 N N . VAL A 1 148 ? 8.042 -12.455 -42.770 1.00 66.56 148 VAL A N 1
ATOM 1211 C CA . VAL A 1 148 ? 6.593 -12.690 -42.746 1.00 66.56 148 VAL A CA 1
ATOM 1212 C C . VAL A 1 148 ? 5.804 -11.449 -43.190 1.00 66.56 148 VAL A C 1
ATOM 1214 O O . VAL A 1 148 ? 4.685 -11.605 -43.681 1.00 66.56 148 VAL A O 1
ATOM 1217 N N . TYR A 1 149 ? 6.380 -10.251 -43.060 1.00 45.22 149 TYR A N 1
ATOM 1218 C CA . TYR A 1 149 ? 5.871 -8.987 -43.611 1.00 45.22 149 TYR A CA 1
ATOM 1219 C C . TYR A 1 149 ? 6.716 -8.509 -44.791 1.00 45.22 149 TYR A C 1
ATOM 1221 O O . TYR A 1 149 ? 6.128 -7.860 -45.686 1.00 45.22 149 TYR A O 1
#